Protein AF-A0A958UU07-F1 (afdb_monomer)

Nearest PDB structures (foldseek):
  3gor-assembly2_D  TM=7.565E-01  e=8.737E-03  Geobacillus stearothermophilus
  3dka-assembly1_A  TM=8.007E-01  e=1.154E-02  Bacillus subtilis
  3dka-assembly1_B  TM=7.776E-01  e=2.513E-02  Bacillus subtilis
  2f22-assembly1_A  TM=6.838E-01  e=3.708E-02  Halalkalibacterium halodurans
  2hkv-assembly1_A-2  TM=7.218E-01  e=1.664E-01  Exiguobacterium sibiricum 255-15

Foldseek 3Di:
DPLLVVLLVVLVVVLVVLLVVLVVPDPPQQQPDPDPPDDGPQRVLLVVLLLLQVLLVLLVDQEAECQVDDDGDRDDGSVSSNVSSVVSNVNNNVSSVPDDPVSQQHKHAYHYPNHGPDMDRSVVVND

pLDDT: mean 96.32, std 4.03, range [65.81, 98.69]

Radius of gyration: 15.93 Å; Cα contacts (8 Å, |Δi|>4): 152; chains: 1; bounding box: 30×31×44 Å

Mean predicted aligned error: 2.93 Å

Structure (mmCIF, N/CA/C/O backbone):
data_AF-A0A958UU07-F1
#
_entry.id   AF-A0A958UU07-F1
#
loop_
_atom_site.group_PDB
_atom_site.id
_atom_site.type_symbol
_atom_site.label_atom_id
_atom_site.label_alt_id
_atom_site.label_comp_id
_atom_site.label_asym_id
_atom_site.label_entity_id
_atom_site.label_seq_id
_atom_site.pdbx_PDB_ins_code
_atom_site.Cartn_x
_atom_site.Cartn_y
_atom_site.Cartn_z
_atom_site.occupancy
_atom_site.B_iso_or_equiv
_atom_site.auth_seq_id
_atom_site.auth_comp_id
_atom_site.auth_asym_id
_atom_site.auth_atom_id
_atom_site.pdbx_PDB_model_num
ATOM 1 N N . MET A 1 1 ? -0.577 7.270 22.316 1.00 65.81 1 MET A N 1
ATOM 2 C CA . MET A 1 1 ? 0.106 7.009 21.034 1.00 65.81 1 MET A CA 1
ATOM 3 C C . MET A 1 1 ? -0.788 7.592 19.963 1.00 65.81 1 MET A C 1
ATOM 5 O O . MET A 1 1 ? -1.989 7.397 20.079 1.00 65.81 1 MET A O 1
ATOM 9 N N . ASP A 1 2 ? -0.234 8.379 19.046 1.00 89.88 2 ASP A N 1
ATOM 10 C CA . ASP A 1 2 ? -0.978 8.989 17.938 1.00 89.88 2 ASP A CA 1
ATOM 11 C C . ASP A 1 2 ? -0.755 8.125 16.690 1.00 89.88 2 ASP A C 1
ATOM 13 O O . ASP A 1 2 ? 0.116 8.392 15.862 1.00 89.88 2 ASP A O 1
ATOM 17 N N . THR A 1 3 ? -1.428 6.974 16.661 1.00 96.31 3 THR A N 1
ATOM 18 C CA . THR A 1 3 ? -1.117 5.897 15.718 1.00 96.31 3 THR A CA 1
ATOM 19 C C . THR A 1 3 ? -1.529 6.286 14.307 1.00 96.31 3 THR A C 1
ATOM 21 O O . THR A 1 3 ? -0.765 6.070 13.369 1.00 96.31 3 THR A O 1
ATOM 24 N N . LEU A 1 4 ? -2.696 6.916 14.148 1.00 97.69 4 LEU A N 1
ATOM 25 C CA . LEU A 1 4 ? -3.146 7.403 12.843 1.00 97.69 4 LEU A CA 1
ATOM 26 C C . LEU A 1 4 ? -2.215 8.469 12.270 1.00 97.69 4 LEU A C 1
ATOM 28 O O . LEU A 1 4 ? -1.969 8.476 11.065 1.00 97.69 4 LEU A O 1
ATOM 32 N N . LYS A 1 5 ? -1.674 9.363 13.107 1.00 97.62 5 LYS A N 1
ATOM 33 C CA . LYS A 1 5 ? -0.665 10.318 12.644 1.00 97.62 5 LYS A CA 1
ATOM 34 C C . LYS A 1 5 ? 0.584 9.599 12.140 1.00 97.62 5 LYS A C 1
ATOM 36 O O . LYS A 1 5 ? 1.020 9.899 11.035 1.00 97.62 5 LYS A O 1
ATOM 41 N N . ASN A 1 6 ? 1.112 8.638 12.898 1.00 97.88 6 ASN A N 1
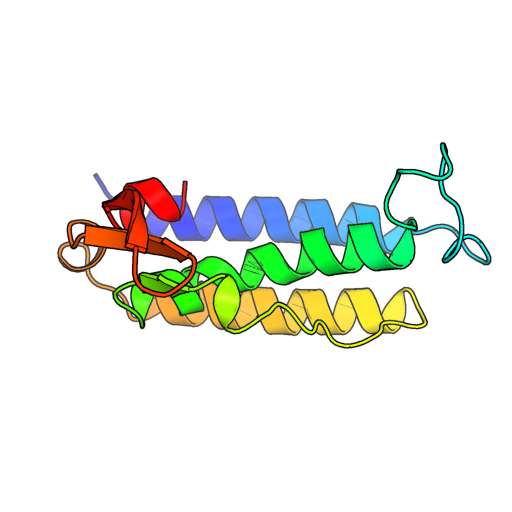ATOM 42 C CA . ASN A 1 6 ? 2.303 7.891 12.487 1.00 97.88 6 ASN A CA 1
ATOM 43 C C . ASN A 1 6 ? 2.086 7.147 11.161 1.00 97.88 6 ASN A C 1
ATOM 45 O O . ASN A 1 6 ? 2.921 7.249 10.274 1.00 97.88 6 ASN A O 1
ATOM 49 N N . LEU A 1 7 ? 0.943 6.473 10.985 1.00 98.19 7 LEU A N 1
ATOM 50 C CA . LEU A 1 7 ? 0.625 5.776 9.733 1.00 98.19 7 LEU A CA 1
ATOM 51 C C . LEU A 1 7 ? 0.553 6.728 8.529 1.00 98.19 7 LEU A C 1
ATOM 53 O O . LEU A 1 7 ? 1.022 6.382 7.449 1.00 98.19 7 LEU A O 1
ATOM 57 N N . LYS A 1 8 ? -0.005 7.934 8.701 1.00 98.31 8 LYS A N 1
ATOM 58 C CA . LYS A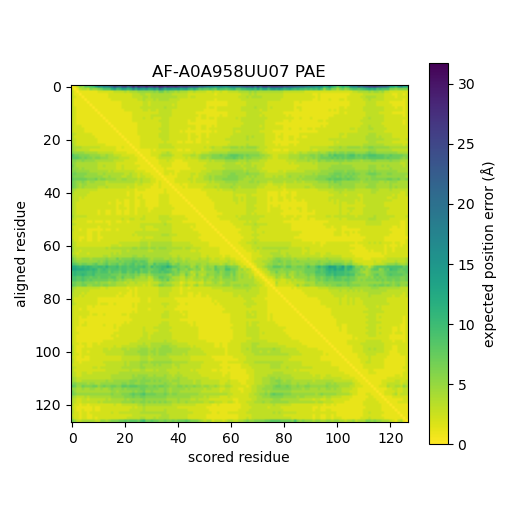 1 8 ? -0.047 8.954 7.637 1.00 98.31 8 LYS A CA 1
ATOM 59 C C . LYS A 1 8 ? 1.338 9.499 7.300 1.00 98.31 8 LYS A C 1
ATOM 61 O O . LYS A 1 8 ? 1.646 9.690 6.123 1.00 98.31 8 LYS A O 1
ATOM 66 N N . ASP A 1 9 ? 2.160 9.747 8.316 1.00 98.38 9 ASP A N 1
ATOM 67 C CA . ASP A 1 9 ? 3.533 10.216 8.127 1.00 98.38 9 ASP A CA 1
ATOM 68 C C . ASP A 1 9 ? 4.361 9.148 7.386 1.00 98.38 9 ASP A C 1
ATOM 70 O O . ASP A 1 9 ? 4.982 9.454 6.369 1.00 98.38 9 ASP A O 1
ATOM 74 N N . GLU A 1 10 ? 4.279 7.883 7.814 1.00 98.06 10 GLU A N 1
ATOM 75 C CA . GLU A 1 10 ? 4.937 6.739 7.164 1.00 98.06 10 GLU A CA 1
ATOM 76 C C . GLU A 1 10 ? 4.478 6.576 5.704 1.00 98.06 10 GLU A C 1
ATOM 78 O O . GLU A 1 10 ? 5.315 6.542 4.800 1.00 98.06 10 GLU A O 1
ATOM 83 N N . LEU A 1 11 ? 3.164 6.587 5.439 1.00 98.38 11 LEU A N 1
ATOM 84 C CA . LEU A 1 11 ? 2.626 6.480 4.076 1.00 98.38 11 LEU A CA 1
ATOM 85 C C . LEU A 1 11 ? 3.110 7.630 3.174 1.00 98.38 11 LEU A C 1
ATOM 87 O O . LEU A 1 11 ? 3.412 7.425 1.996 1.00 98.38 11 LEU A O 1
ATOM 91 N N . THR A 1 12 ? 3.224 8.842 3.726 1.00 98.62 12 THR A N 1
ATOM 92 C CA . THR A 1 12 ? 3.750 10.017 3.015 1.00 98.62 12 THR A CA 1
ATOM 93 C C . THR A 1 12 ? 5.236 9.852 2.676 1.00 98.62 12 THR A C 1
ATOM 95 O O . THR A 1 12 ? 5.669 10.168 1.563 1.00 98.62 12 THR A O 1
ATOM 98 N N . GLU A 1 13 ? 6.045 9.356 3.612 1.00 98.56 13 GLU A N 1
ATOM 99 C CA . GLU A 1 13 ? 7.471 9.092 3.391 1.00 98.56 13 GLU A CA 1
ATOM 100 C C . GLU A 1 13 ? 7.700 7.995 2.339 1.00 98.56 13 GLU A C 1
ATOM 102 O O . GLU A 1 13 ? 8.529 8.156 1.429 1.00 98.56 13 GLU A O 1
ATOM 107 N N . GLU A 1 14 ? 6.926 6.912 2.413 1.00 98.25 14 GLU A N 1
ATOM 108 C CA . GLU A 1 14 ? 6.941 5.812 1.448 1.00 98.25 14 GLU A CA 1
ATOM 109 C C . GLU A 1 14 ? 6.517 6.280 0.052 1.00 98.25 14 GLU A C 1
ATOM 111 O O . GLU A 1 14 ? 7.169 5.933 -0.940 1.00 98.25 14 GLU A O 1
ATOM 116 N N . TYR A 1 15 ? 5.491 7.133 -0.041 1.00 98.62 15 TYR A N 1
ATOM 117 C CA . TYR A 1 15 ? 5.020 7.713 -1.301 1.00 98.62 15 TYR A CA 1
ATOM 118 C C . TYR A 1 15 ? 6.117 8.551 -1.958 1.00 98.62 15 TYR A C 1
ATOM 120 O O . TYR A 1 15 ? 6.474 8.329 -3.119 1.00 98.62 15 TYR A O 1
ATOM 128 N N . ASN A 1 16 ? 6.724 9.465 -1.195 1.00 98.56 16 ASN A N 1
ATOM 129 C CA . ASN A 1 16 ? 7.796 10.330 -1.686 1.00 98.56 16 ASN A CA 1
ATOM 130 C C . ASN A 1 16 ? 9.010 9.523 -2.160 1.00 98.56 16 ASN A C 1
ATOM 132 O O . ASN A 1 16 ? 9.665 9.873 -3.147 1.00 98.56 16 ASN A O 1
ATOM 136 N N . THR A 1 17 ? 9.331 8.438 -1.457 1.00 98.50 17 THR A N 1
ATOM 137 C CA . THR A 1 17 ? 10.422 7.537 -1.834 1.00 98.50 17 THR A CA 1
ATOM 138 C C . THR A 1 17 ? 10.086 6.782 -3.113 1.00 98.50 17 THR A C 1
ATOM 140 O O . THR A 1 17 ? 10.870 6.797 -4.064 1.00 98.50 17 THR A O 1
ATOM 143 N N . THR A 1 18 ? 8.895 6.197 -3.190 1.00 98.50 18 THR A N 1
ATOM 144 C CA . THR A 1 18 ? 8.436 5.431 -4.353 1.00 98.50 18 THR A CA 1
ATOM 145 C C . THR A 1 18 ? 8.363 6.304 -5.599 1.00 98.50 18 THR A C 1
ATOM 147 O O . THR A 1 18 ? 8.847 5.905 -6.656 1.00 98.50 18 THR A O 1
ATOM 150 N N . GLN A 1 19 ? 7.893 7.547 -5.479 1.00 98.25 19 GLN A N 1
ATOM 151 C CA . GLN A 1 19 ? 7.875 8.505 -6.584 1.00 98.25 19 GLN A CA 1
ATOM 152 C C . GLN A 1 19 ? 9.284 8.753 -7.160 1.00 98.25 19 GLN A C 1
ATOM 154 O O . GLN A 1 19 ? 9.455 8.818 -8.379 1.00 98.25 19 GLN A O 1
ATOM 159 N N . LYS A 1 20 ? 10.327 8.82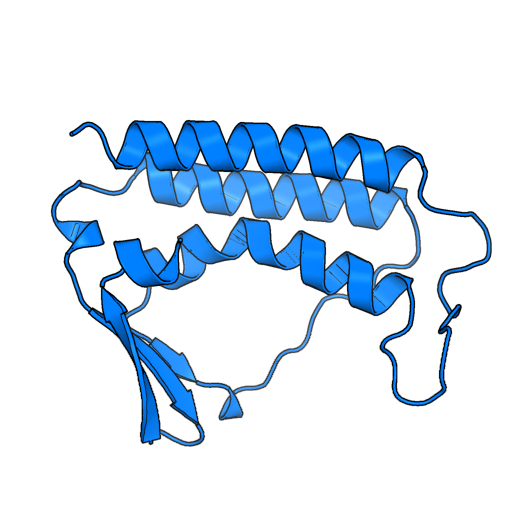9 -6.317 1.00 98.31 20 LYS A N 1
ATOM 160 C CA . LYS A 1 20 ? 11.726 8.946 -6.781 1.00 98.31 20 LYS A CA 1
ATOM 161 C C . LYS A 1 20 ? 12.176 7.707 -7.557 1.00 98.31 20 LYS A C 1
ATOM 163 O O . LYS A 1 20 ? 12.863 7.852 -8.569 1.00 98.31 20 LYS A O 1
ATOM 168 N N . PHE A 1 21 ? 11.782 6.508 -7.127 1.00 97.81 21 PHE A N 1
ATOM 169 C CA . PHE A 1 21 ? 12.066 5.273 -7.865 1.00 97.81 21 PHE A CA 1
ATOM 170 C C . PHE A 1 21 ? 11.333 5.232 -9.208 1.00 97.81 21 PHE A 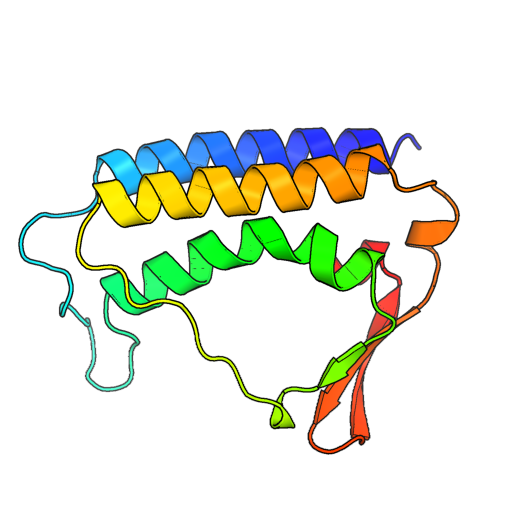C 1
ATOM 172 O O . PHE A 1 21 ? 11.966 4.968 -10.229 1.00 97.81 21 PHE A O 1
ATOM 179 N N . LEU A 1 22 ? 10.043 5.580 -9.238 1.00 97.88 22 LEU A N 1
ATOM 180 C CA . LEU A 1 22 ? 9.264 5.641 -10.478 1.00 97.88 22 LEU A CA 1
ATOM 181 C C . LEU A 1 22 ? 9.838 6.662 -11.464 1.00 97.88 22 LEU A C 1
ATOM 183 O O . LEU A 1 22 ? 9.921 6.388 -12.656 1.00 97.88 22 LEU A O 1
ATOM 187 N N . ASN A 1 23 ? 10.336 7.804 -10.988 1.00 97.50 23 ASN A N 1
ATOM 188 C CA . ASN A 1 23 ? 11.013 8.778 -11.849 1.00 97.50 23 ASN A CA 1
ATOM 189 C C . ASN A 1 23 ? 12.260 8.210 -12.555 1.00 97.50 23 ASN A C 1
ATOM 191 O O . ASN A 1 23 ? 12.605 8.676 -13.642 1.00 97.50 23 ASN A O 1
ATOM 195 N N . ASN A 1 24 ? 12.889 7.182 -11.978 1.00 96.88 24 ASN A N 1
ATOM 196 C CA . ASN A 1 24 ? 14.021 6.451 -12.548 1.00 96.88 24 ASN A CA 1
ATOM 197 C C . ASN A 1 24 ? 13.611 5.143 -13.248 1.00 96.88 24 ASN A C 1
ATOM 199 O O . ASN A 1 24 ? 14.480 4.349 -13.615 1.00 96.88 24 ASN A O 1
ATOM 203 N N . PHE A 1 25 ? 12.310 4.900 -13.449 1.00 97.00 25 PHE A N 1
ATOM 204 C CA . PHE A 1 25 ? 11.834 3.682 -14.092 1.00 97.00 25 PHE A CA 1
ATOM 205 C C . PHE A 1 25 ? 12.433 3.548 -15.506 1.00 97.00 25 PHE A C 1
ATOM 207 O O . PHE A 1 25 ? 12.341 4.480 -16.318 1.00 97.00 25 PHE A O 1
ATOM 214 N N . PRO A 1 26 ? 13.077 2.412 -15.824 1.00 96.12 26 PRO A N 1
ATOM 215 C CA . PRO A 1 26 ? 13.846 2.278 -17.050 1.00 96.12 26 PRO A CA 1
ATOM 216 C C . PRO A 1 26 ? 12.946 2.219 -18.287 1.00 96.12 26 PRO A C 1
ATOM 218 O O . PRO A 1 26 ? 12.018 1.416 -18.382 1.00 96.12 26 PRO A O 1
ATOM 221 N N . LYS A 1 27 ? 13.281 3.027 -19.297 1.00 93.69 27 LYS A N 1
ATOM 222 C CA . LYS A 1 27 ? 12.625 2.969 -20.611 1.00 93.69 27 LYS A CA 1
ATOM 223 C C . LYS A 1 27 ? 12.878 1.614 -21.279 1.00 93.69 27 LYS A C 1
ATOM 225 O O . LYS A 1 27 ? 13.979 1.074 -21.191 1.00 93.69 27 LYS A O 1
ATOM 230 N N . ASN A 1 28 ? 11.883 1.110 -22.012 1.00 94.56 28 ASN A N 1
ATOM 231 C CA . ASN A 1 28 ? 11.966 -0.121 -22.813 1.00 94.56 28 ASN A CA 1
ATOM 232 C C . ASN A 1 28 ? 12.319 -1.383 -21.999 1.00 94.56 28 ASN A C 1
ATOM 234 O O . ASN A 1 28 ? 12.978 -2.294 -22.504 1.00 94.56 28 ASN A O 1
ATOM 238 N N . LYS A 1 29 ? 11.916 -1.432 -20.724 1.00 96.50 29 LYS A N 1
ATOM 239 C CA . LYS A 1 29 ? 12.185 -2.558 -19.814 1.00 96.50 29 LYS A CA 1
ATOM 240 C C . LYS A 1 29 ? 10.933 -3.089 -19.117 1.00 96.50 29 LYS A C 1
ATOM 242 O O . LYS A 1 29 ? 11.063 -3.861 -18.178 1.00 96.50 29 LYS A O 1
ATOM 247 N N . ASN A 1 30 ? 9.740 -2.744 -19.599 1.00 96.56 30 ASN A N 1
ATOM 248 C CA . ASN A 1 30 ? 8.468 -3.184 -19.015 1.00 96.56 30 ASN A CA 1
ATOM 249 C C . ASN A 1 30 ? 8.398 -4.714 -18.849 1.00 96.56 30 ASN A C 1
ATOM 251 O O . ASN A 1 30 ? 8.006 -5.197 -17.791 1.00 96.56 30 ASN A O 1
ATOM 255 N N . ASP A 1 31 ? 8.851 -5.463 -19.861 1.00 96.88 31 ASP A N 1
ATOM 256 C CA . ASP A 1 31 ? 8.865 -6.933 -19.871 1.00 96.88 31 ASP A CA 1
ATOM 257 C C . ASP A 1 31 ? 10.115 -7.563 -19.238 1.00 96.88 31 ASP A C 1
ATOM 259 O O . ASP A 1 31 ? 10.284 -8.782 -19.286 1.00 96.88 31 ASP A O 1
ATOM 263 N N . TYR A 1 32 ? 11.025 -6.763 -18.674 1.00 97.62 32 TYR A N 1
ATOM 264 C CA . TYR A 1 32 ? 12.220 -7.303 -18.037 1.00 97.62 32 TYR A CA 1
ATOM 265 C C . TYR A 1 32 ? 11.832 -8.173 -16.840 1.00 97.62 32 TYR A C 1
ATOM 267 O O . TYR A 1 32 ? 11.122 -7.724 -15.945 1.00 97.62 32 TYR A O 1
ATOM 275 N N . ALA A 1 33 ? 12.352 -9.395 -16.803 1.00 97.81 33 ALA A N 1
ATOM 276 C CA . ALA A 1 33 ? 12.287 -10.275 -15.649 1.00 97.81 33 ALA A CA 1
ATOM 277 C C . ALA A 1 33 ? 13.663 -10.939 -15.477 1.00 97.81 33 ALA A C 1
ATOM 279 O O . ALA A 1 33 ? 14.206 -11.457 -16.457 1.00 97.81 33 ALA A O 1
ATOM 280 N N . PRO A 1 34 ? 14.248 -10.946 -14.265 1.00 96.06 34 PRO A N 1
ATOM 281 C CA . PRO A 1 34 ? 15.549 -11.577 -14.035 1.00 96.06 34 PRO A CA 1
ATOM 282 C C . PRO A 1 34 ? 15.489 -13.108 -14.171 1.00 96.06 34 PRO A C 1
ATOM 284 O O . PRO A 1 34 ? 16.501 -13.749 -14.438 1.00 96.06 34 PRO A O 1
ATOM 287 N N . HIS A 1 35 ? 14.303 -13.697 -13.994 1.00 97.94 35 HIS A N 1
ATOM 288 C CA . HIS A 1 35 ? 14.033 -15.118 -14.170 1.00 97.94 35 HIS A CA 1
ATOM 289 C C . HIS A 1 35 ? 12.606 -15.312 -14.704 1.00 97.94 35 HIS A C 1
ATOM 291 O O . HIS A 1 35 ? 11.720 -14.515 -14.413 1.00 97.94 35 HIS A O 1
ATOM 297 N N . THR A 1 36 ? 12.343 -16.402 -15.428 1.00 94.75 36 THR A N 1
ATOM 298 C CA . THR A 1 36 ? 11.029 -16.691 -16.049 1.00 94.75 36 THR A CA 1
ATOM 299 C C . THR A 1 36 ? 9.881 -16.879 -15.054 1.00 94.75 36 THR A C 1
ATOM 301 O O . THR A 1 36 ? 8.719 -16.786 -15.428 1.00 94.75 36 THR A O 1
ATOM 304 N N . LYS A 1 37 ? 10.208 -17.154 -13.789 1.00 96.06 37 LYS A N 1
ATOM 305 C CA . LYS A 1 37 ? 9.248 -17.272 -12.676 1.00 96.06 37 LYS A CA 1
ATOM 306 C C . LYS A 1 37 ? 8.966 -15.941 -11.972 1.00 96.06 37 LYS A C 1
ATOM 308 O O . LYS A 1 37 ? 8.096 -15.894 -11.112 1.00 96.06 37 LYS A O 1
ATOM 313 N N . SER A 1 38 ? 9.735 -14.896 -12.265 1.00 96.62 38 SER A N 1
ATOM 314 C CA . SER A 1 38 ? 9.545 -13.575 -11.669 1.00 96.62 38 SER A CA 1
ATOM 315 C C . SER A 1 38 ? 8.454 -12.812 -12.413 1.00 96.62 38 SER A C 1
ATOM 317 O O . SER A 1 38 ? 8.302 -12.966 -13.625 1.00 96.62 38 SER A O 1
ATOM 319 N N . MET A 1 39 ? 7.734 -11.947 -11.694 1.00 94.62 39 MET A N 1
ATOM 320 C CA . MET A 1 39 ? 6.893 -10.934 -12.330 1.00 94.62 39 MET A CA 1
ATOM 321 C C . MET A 1 39 ? 7.746 -10.055 -13.250 1.00 94.62 39 MET A C 1
ATOM 323 O O . MET A 1 39 ? 8.918 -9.784 -12.962 1.00 94.62 39 MET A O 1
ATOM 327 N N . LYS A 1 40 ? 7.150 -9.607 -14.355 1.00 97.12 40 LYS A N 1
ATOM 328 C CA . LYS A 1 40 ? 7.767 -8.601 -15.218 1.00 97.12 40 LYS A CA 1
ATOM 329 C C . LYS A 1 40 ? 7.884 -7.286 -14.458 1.00 97.12 40 LYS A C 1
ATOM 331 O O . LYS A 1 40 ? 7.082 -7.005 -13.572 1.00 97.12 40 LYS A O 1
ATOM 336 N N . LEU A 1 41 ? 8.867 -6.469 -14.819 1.00 97.31 41 LEU A N 1
ATOM 337 C CA . LEU A 1 41 ? 9.168 -5.229 -14.114 1.00 97.31 41 LEU A CA 1
ATOM 338 C C . LEU A 1 41 ? 7.962 -4.284 -14.032 1.00 97.31 41 LEU A C 1
ATOM 340 O O . LEU A 1 41 ? 7.746 -3.692 -12.977 1.00 97.31 41 LEU A O 1
ATOM 344 N N . MET A 1 42 ? 7.182 -4.157 -15.111 1.00 97.19 42 MET A N 1
ATOM 345 C CA . MET A 1 42 ? 5.962 -3.346 -15.097 1.00 97.19 42 MET A CA 1
ATOM 346 C C . MET A 1 42 ? 4.939 -3.910 -14.106 1.00 97.19 42 MET A C 1
ATOM 348 O O . MET A 1 42 ? 4.553 -3.201 -13.187 1.00 97.19 42 MET A O 1
ATOM 352 N N . ASP A 1 43 ? 4.596 -5.196 -14.222 1.00 95.81 43 ASP A N 1
ATOM 353 C CA . ASP A 1 43 ? 3.615 -5.854 -13.346 1.00 95.81 43 ASP A CA 1
ATOM 354 C C . ASP A 1 43 ? 4.026 -5.784 -11.864 1.00 95.81 43 ASP A C 1
ATOM 356 O O . ASP A 1 43 ? 3.211 -5.479 -10.997 1.00 95.81 43 ASP A O 1
ATOM 360 N N . LEU A 1 44 ? 5.312 -6.005 -11.569 1.00 96.44 44 LEU A N 1
ATOM 361 C CA . LEU A 1 44 ? 5.859 -5.900 -10.216 1.00 96.44 44 LEU A CA 1
ATOM 362 C C . LEU A 1 44 ? 5.757 -4.471 -9.672 1.00 96.44 44 LEU A C 1
ATOM 364 O O . LEU A 1 44 ? 5.434 -4.268 -8.506 1.00 96.44 44 LEU A O 1
ATOM 368 N N . THR A 1 45 ? 6.040 -3.476 -10.510 1.00 97.19 45 THR A N 1
ATOM 369 C CA . THR A 1 45 ? 5.979 -2.069 -10.099 1.00 97.19 45 THR A CA 1
ATOM 370 C C . THR A 1 45 ? 4.537 -1.624 -9.893 1.00 97.19 45 THR A C 1
ATOM 372 O O . THR A 1 45 ? 4.254 -0.953 -8.905 1.00 97.19 45 THR A O 1
ATOM 375 N N . THR A 1 46 ? 3.612 -2.054 -10.755 1.00 96.81 46 THR A N 1
ATOM 376 C CA . THR A 1 46 ? 2.169 -1.866 -10.558 1.00 96.81 46 THR A CA 1
ATOM 377 C C . THR A 1 46 ? 1.716 -2.477 -9.235 1.00 96.81 46 THR A C 1
ATOM 379 O O . THR A 1 46 ? 1.025 -1.810 -8.472 1.00 96.81 46 THR A O 1
ATOM 382 N N . HIS A 1 47 ? 2.175 -3.689 -8.907 1.00 95.62 47 HIS A N 1
ATOM 383 C CA . HIS A 1 47 ? 1.851 -4.327 -7.633 1.00 95.62 47 HIS A CA 1
ATOM 384 C C . HIS A 1 47 ? 2.337 -3.513 -6.422 1.00 95.62 47 HIS A C 1
ATOM 386 O O . HIS A 1 47 ? 1.578 -3.328 -5.477 1.00 95.62 47 HIS A O 1
ATOM 392 N N . ILE A 1 48 ? 3.563 -2.973 -6.462 1.00 96.69 48 ILE A N 1
ATOM 393 C CA . ILE A 1 48 ? 4.088 -2.088 -5.403 1.00 96.69 48 ILE A CA 1
ATOM 394 C C . ILE A 1 48 ? 3.234 -0.821 -5.271 1.00 96.69 48 ILE A C 1
ATOM 396 O O . ILE A 1 48 ? 2.918 -0.399 -4.163 1.00 96.69 48 ILE A O 1
ATOM 400 N N . VAL A 1 49 ? 2.855 -0.215 -6.395 1.00 97.62 49 VAL A N 1
ATOM 401 C CA . VAL A 1 49 ? 2.039 1.002 -6.413 1.00 97.62 49 VAL A CA 1
ATOM 402 C C . VAL A 1 49 ? 0.642 0.758 -5.825 1.00 97.62 49 VAL A C 1
ATOM 404 O O . VAL A 1 49 ? 0.136 1.604 -5.090 1.00 97.62 49 VAL A O 1
ATOM 407 N N . ASP A 1 50 ? 0.034 -0.399 -6.085 1.00 94.88 50 ASP A N 1
ATOM 408 C CA . ASP A 1 50 ? -1.288 -0.741 -5.548 1.00 94.88 50 ASP A CA 1
ATOM 409 C C . ASP A 1 50 ? -1.314 -0.856 -4.018 1.00 94.88 50 ASP A C 1
ATOM 411 O O . ASP A 1 50 ? -2.360 -0.604 -3.416 1.00 94.88 50 ASP A O 1
ATOM 415 N N . ILE A 1 51 ? -0.182 -1.171 -3.374 1.00 95.50 51 ILE A N 1
ATOM 416 C CA . ILE A 1 51 ? -0.088 -1.286 -1.907 1.00 95.50 51 ILE A CA 1
ATOM 417 C C . ILE A 1 51 ? -0.493 0.023 -1.213 1.00 95.50 51 ILE A C 1
ATOM 419 O O . ILE A 1 51 ? -1.123 -0.013 -0.159 1.00 95.50 51 ILE A O 1
ATOM 423 N N . PHE A 1 52 ? -0.251 1.183 -1.831 1.00 97.94 52 PHE A N 1
ATOM 424 C CA . PHE A 1 52 ? -0.625 2.486 -1.265 1.00 97.94 52 PHE A CA 1
ATOM 425 C C . PHE A 1 52 ? -2.138 2.651 -1.046 1.00 97.94 52 PHE A C 1
ATOM 427 O O . PHE A 1 52 ? -2.548 3.431 -0.188 1.00 97.94 52 PHE A O 1
ATOM 434 N N . GLY A 1 53 ? -2.968 1.901 -1.779 1.00 96.88 53 GLY A N 1
ATOM 435 C CA . GLY A 1 53 ? -4.423 1.886 -1.614 1.00 96.88 53 GLY A CA 1
ATOM 436 C C . GLY A 1 53 ? -4.919 0.905 -0.546 1.00 96.88 53 GLY A C 1
ATOM 437 O O . GLY A 1 53 ? -6.102 0.910 -0.206 1.00 96.88 53 GLY A O 1
ATOM 438 N N . TRP A 1 54 ? -4.055 0.061 0.024 1.00 97.06 54 TRP A N 1
ATOM 439 C CA . TRP A 1 54 ? -4.470 -0.958 0.994 1.00 97.06 54 TRP A CA 1
ATOM 440 C C . TRP A 1 54 ? -5.078 -0.408 2.285 1.00 97.06 54 TRP A C 1
ATOM 442 O O . TRP A 1 54 ? -6.026 -1.036 2.762 1.00 97.06 54 TRP A O 1
ATOM 452 N N . PRO A 1 55 ? -4.663 0.752 2.838 1.00 98.44 55 PRO A N 1
ATOM 453 C CA . PRO A 1 55 ? -5.364 1.334 3.978 1.00 98.44 55 PRO A CA 1
ATOM 454 C C . PRO A 1 55 ? -6.860 1.532 3.699 1.00 98.44 55 PRO A C 1
ATOM 456 O O . PRO A 1 55 ? -7.683 1.222 4.557 1.00 98.44 55 PRO A O 1
ATOM 459 N N . GLN A 1 56 ? -7.234 1.937 2.478 1.00 98.19 56 GLN A N 1
ATOM 460 C CA . GLN A 1 56 ? -8.635 2.062 2.063 1.00 98.19 56 GLN A CA 1
ATOM 461 C C . GLN A 1 56 ? -9.364 0.715 2.083 1.00 98.19 56 GLN A C 1
ATOM 463 O O . GLN A 1 56 ? -10.499 0.637 2.554 1.00 98.19 56 GLN A O 1
ATOM 468 N N . VAL A 1 57 ? -8.731 -0.349 1.588 1.00 96.81 57 VAL A N 1
ATOM 469 C CA . VAL A 1 57 ? -9.312 -1.700 1.592 1.00 96.81 57 VAL A CA 1
ATOM 470 C C . VAL A 1 57 ? -9.474 -2.206 3.024 1.00 96.81 57 VAL A C 1
ATOM 472 O O . VAL A 1 57 ? -10.566 -2.617 3.411 1.00 96.81 57 VAL A O 1
ATOM 475 N N . ILE A 1 58 ? -8.415 -2.138 3.829 1.00 98.25 58 ILE A N 1
ATOM 476 C CA . ILE A 1 58 ? -8.381 -2.678 5.192 1.00 98.25 58 ILE A CA 1
ATOM 477 C C . ILE A 1 58 ? -9.353 -1.929 6.106 1.00 98.25 58 ILE A C 1
ATOM 479 O O . ILE A 1 58 ? -10.082 -2.548 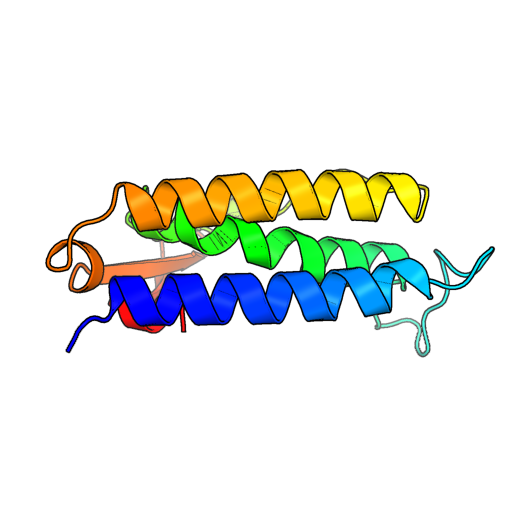6.879 1.00 98.25 58 ILE A O 1
ATOM 483 N N . LEU A 1 59 ? -9.405 -0.597 6.026 1.00 98.38 59 LEU A N 1
ATOM 484 C CA . LEU A 1 59 ? -10.272 0.199 6.893 1.00 98.38 59 LEU A CA 1
ATOM 485 C C . LEU A 1 59 ? -11.752 0.040 6.540 1.00 98.38 59 LEU A C 1
ATOM 487 O O . LEU A 1 59 ? -12.571 -0.034 7.456 1.00 98.38 59 LEU A O 1
ATOM 491 N N . ASN A 1 60 ? -12.088 -0.124 5.258 1.00 97.38 60 ASN A N 1
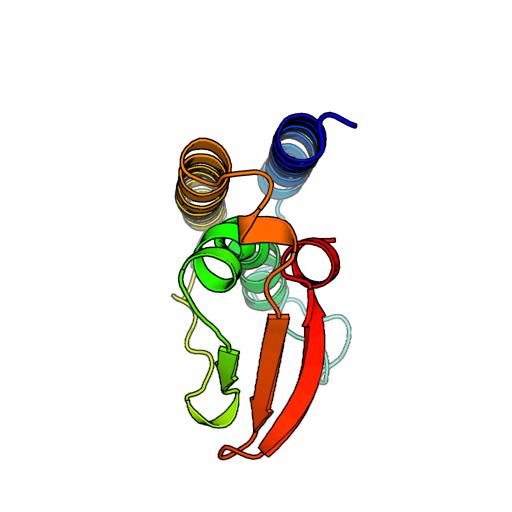ATOM 492 C CA . ASN A 1 60 ? -13.480 -0.158 4.794 1.00 97.38 60 ASN A CA 1
ATOM 493 C C . ASN A 1 60 ? -14.067 -1.567 4.626 1.00 97.38 60 ASN A C 1
ATOM 495 O O . ASN A 1 60 ? -15.232 -1.699 4.256 1.00 97.38 60 ASN A O 1
ATOM 499 N N . THR A 1 61 ? -13.294 -2.620 4.893 1.00 97.25 61 THR A N 1
ATOM 500 C CA . THR A 1 61 ? -13.759 -4.015 4.833 1.00 97.25 61 THR A CA 1
ATOM 501 C C . THR A 1 61 ? -13.436 -4.760 6.128 1.00 97.25 61 THR A C 1
ATOM 503 O O . THR A 1 61 ? -12.694 -4.262 6.975 1.00 97.25 61 THR A O 1
ATOM 506 N N . ASP A 1 62 ? -13.993 -5.961 6.290 1.00 97.06 62 ASP A N 1
ATOM 507 C CA . ASP A 1 62 ? -13.640 -6.887 7.381 1.00 97.06 62 ASP A CA 1
ATOM 508 C C . ASP A 1 62 ? -12.681 -7.991 6.909 1.00 97.06 62 ASP A C 1
ATOM 510 O O . ASP A 1 62 ? -12.051 -8.692 7.709 1.00 97.06 62 ASP A O 1
ATOM 514 N N . TYR A 1 63 ? -12.598 -8.196 5.594 1.00 97.06 63 TYR A N 1
ATOM 515 C CA . TYR A 1 63 ? -11.735 -9.189 4.983 1.00 97.06 63 TYR A CA 1
ATOM 516 C C . TYR A 1 63 ? -11.494 -8.909 3.499 1.00 97.06 63 TYR A C 1
ATOM 518 O O . TYR A 1 63 ? -12.260 -8.187 2.863 1.00 97.06 63 TYR A O 1
ATOM 526 N N . LEU A 1 64 ? -10.464 -9.555 2.956 1.00 96.19 64 LEU A N 1
ATOM 527 C CA . LEU A 1 64 ? -10.227 -9.713 1.523 1.00 96.19 64 LEU A CA 1
ATOM 528 C C . LEU A 1 64 ? -10.146 -11.206 1.202 1.00 96.19 64 LEU A C 1
ATOM 530 O O . LEU A 1 64 ? -9.369 -11.921 1.835 1.00 96.19 64 LEU A O 1
ATOM 534 N N . ASP A 1 65 ? -10.934 -11.681 0.241 1.00 96.12 65 ASP A N 1
ATOM 535 C CA . ASP A 1 65 ? -10.841 -13.058 -0.245 1.00 96.12 65 ASP A CA 1
ATOM 536 C C . ASP A 1 65 ? -10.030 -13.110 -1.539 1.00 96.12 65 ASP A C 1
ATOM 538 O O . ASP A 1 65 ? -10.376 -12.487 -2.540 1.00 96.12 65 ASP A O 1
ATOM 542 N N . PHE A 1 66 ? -8.931 -13.859 -1.539 1.00 93.00 66 PHE A N 1
ATOM 543 C CA . PHE A 1 66 ? -8.101 -14.004 -2.731 1.00 93.00 66 PHE A CA 1
ATOM 544 C C . PHE A 1 66 ? -8.751 -14.853 -3.827 1.00 93.00 66 PHE A C 1
ATOM 546 O O . PHE A 1 66 ? -8.314 -14.771 -4.977 1.00 93.00 66 PHE A O 1
ATOM 553 N N . ALA A 1 67 ? -9.798 -15.623 -3.517 1.00 93.50 67 ALA A N 1
ATOM 554 C CA . ALA A 1 67 ? -10.567 -16.338 -4.531 1.00 93.50 67 ALA A CA 1
ATOM 555 C C . ALA A 1 67 ? -11.353 -15.394 -5.459 1.00 93.50 67 ALA A C 1
ATOM 557 O O . ALA A 1 67 ? -11.619 -15.769 -6.602 1.00 93.50 67 ALA A O 1
ATOM 558 N N . ASP A 1 68 ? -11.644 -14.162 -5.020 1.00 90.75 68 ASP A N 1
ATOM 559 C CA . ASP A 1 68 ? -12.280 -13.130 -5.857 1.00 90.75 68 ASP A CA 1
ATOM 560 C C . ASP A 1 68 ? -11.345 -12.639 -6.980 1.00 90.75 68 ASP A C 1
ATOM 562 O O . ASP A 1 68 ? -11.783 -12.064 -7.981 1.00 90.75 68 ASP A O 1
ATOM 566 N N . GLY A 1 69 ? -10.048 -12.929 -6.846 1.00 84.88 69 GLY A N 1
ATOM 567 C CA . GLY A 1 69 ? -9.015 -12.621 -7.821 1.00 84.88 69 GLY A CA 1
ATOM 568 C C . GLY A 1 69 ? -8.454 -11.204 -7.699 1.00 84.88 69 GLY A C 1
ATOM 569 O O . GLY A 1 69 ? -9.064 -10.286 -7.158 1.00 84.88 69 GLY A O 1
ATOM 570 N N . TYR A 1 70 ? -7.252 -11.026 -8.246 1.00 82.38 70 TYR A N 1
ATOM 571 C CA . TYR A 1 70 ? -6.582 -9.734 -8.360 1.00 82.38 70 TYR A CA 1
ATOM 572 C C . TYR A 1 70 ? -6.402 -9.403 -9.840 1.00 82.38 70 TYR A C 1
ATOM 574 O O . TYR A 1 70 ? -5.679 -10.095 -10.558 1.00 82.38 70 TYR A O 1
ATOM 582 N N . ASN A 1 71 ? -7.086 -8.352 -10.291 1.00 84.25 71 ASN A N 1
ATOM 583 C CA . ASN A 1 71 ? -7.090 -7.904 -11.683 1.00 84.25 71 ASN A CA 1
ATOM 584 C C . ASN A 1 71 ? -6.605 -6.449 -11.757 1.00 84.25 71 ASN A C 1
ATOM 586 O O . ASN A 1 71 ? -7.430 -5.546 -11.918 1.00 84.25 71 ASN A O 1
ATOM 590 N N . PRO A 1 72 ? -5.293 -6.199 -11.591 1.00 84.31 72 PRO A N 1
ATOM 591 C CA . PRO A 1 72 ? -4.754 -4.850 -11.658 1.00 84.31 72 PRO A CA 1
ATOM 592 C C . PRO A 1 72 ? -4.919 -4.262 -13.056 1.00 84.31 72 PRO A C 1
ATOM 594 O O . PRO A 1 72 ? -4.886 -4.965 -14.073 1.00 84.31 72 PRO A O 1
ATOM 597 N N . GLU A 1 73 ? -5.065 -2.943 -13.104 1.00 87.06 73 GLU A N 1
ATOM 598 C CA . GLU A 1 73 ? -5.058 -2.209 -14.359 1.00 87.06 73 GLU A CA 1
ATOM 599 C C . GLU A 1 73 ? -3.678 -2.334 -15.024 1.00 87.06 73 GLU A C 1
ATOM 601 O O . GLU A 1 73 ? -2.635 -2.214 -14.378 1.00 87.06 73 GLU A O 1
ATOM 606 N N . LYS A 1 74 ? -3.657 -2.603 -16.333 1.00 89.38 74 LYS A N 1
ATOM 607 C CA . LYS A 1 74 ? -2.400 -2.770 -17.067 1.00 89.38 74 LYS A CA 1
ATOM 608 C C . LYS A 1 74 ? -1.771 -1.414 -17.345 1.00 89.38 74 LYS A C 1
ATOM 610 O O . LYS A 1 74 ? -2.307 -0.633 -18.125 1.00 89.38 74 LYS A O 1
ATOM 615 N N . MET A 1 75 ? -0.605 -1.181 -16.759 1.00 94.69 75 MET A N 1
ATOM 616 C CA . MET A 1 75 ? 0.184 0.027 -16.985 1.00 94.69 75 MET A CA 1
ATOM 617 C C . MET A 1 75 ? 1.085 -0.139 -18.216 1.00 94.69 75 MET A C 1
ATOM 619 O O . MET A 1 75 ? 1.654 -1.209 -18.446 1.00 94.69 75 MET A O 1
ATOM 623 N N . GLY A 1 76 ? 1.215 0.913 -19.028 1.00 93.12 76 GLY A N 1
ATOM 624 C CA . GLY A 1 76 ? 2.040 0.905 -20.241 1.00 93.12 76 GLY A CA 1
ATOM 625 C C . GLY A 1 76 ? 3.306 1.751 -20.122 1.00 93.12 76 GLY A C 1
ATOM 626 O O . GLY A 1 76 ? 4.290 1.509 -20.827 1.00 93.12 76 GLY A O 1
ATOM 627 N N . SER A 1 77 ? 3.303 2.727 -19.220 1.00 95.69 77 SER A N 1
ATOM 628 C CA . SER A 1 77 ? 4.341 3.744 -19.123 1.00 95.69 77 SER A CA 1
ATOM 629 C C . SER A 1 77 ? 4.654 4.142 -17.681 1.00 95.69 77 SER A C 1
ATOM 631 O O . SER A 1 77 ? 3.927 3.840 -16.735 1.00 95.69 77 SER A O 1
ATOM 633 N N . LYS A 1 78 ? 5.768 4.859 -17.524 1.00 96.81 78 LYS A N 1
ATOM 634 C CA . LYS A 1 78 ? 6.149 5.490 -16.258 1.00 96.81 78 LYS A CA 1
ATOM 635 C C . LYS A 1 78 ? 5.106 6.524 -15.827 1.00 96.81 78 LYS A C 1
ATOM 637 O O . LYS A 1 78 ? 4.821 6.657 -14.643 1.00 96.81 78 LYS A O 1
ATOM 642 N N . GLU A 1 79 ? 4.568 7.273 -16.782 1.00 97.25 79 GLU A N 1
ATOM 643 C CA . GLU A 1 79 ? 3.545 8.284 -16.546 1.00 97.25 79 GLU A CA 1
ATOM 644 C C . GLU A 1 79 ? 2.261 7.650 -15.991 1.00 97.25 79 GLU A C 1
ATOM 646 O O . GLU A 1 79 ? 1.706 8.183 -15.031 1.00 97.25 79 GLU A O 1
ATOM 651 N N . ASP A 1 80 ? 1.861 6.479 -16.501 1.00 96.69 80 ASP A N 1
ATOM 652 C CA . ASP A 1 80 ? 0.719 5.723 -15.961 1.00 96.69 80 ASP A CA 1
ATOM 653 C C . ASP A 1 80 ? 0.985 5.285 -14.512 1.00 96.69 80 ASP A C 1
ATOM 655 O O . ASP A 1 80 ? 0.143 5.481 -13.638 1.00 96.69 80 ASP A O 1
ATOM 659 N N . LEU A 1 81 ? 2.189 4.771 -14.222 1.00 97.88 81 LEU A N 1
ATOM 660 C CA . LEU A 1 81 ? 2.585 4.371 -12.864 1.00 97.88 81 LEU A CA 1
ATOM 661 C C . LEU A 1 81 ? 2.552 5.542 -11.872 1.00 97.88 81 LEU A C 1
ATOM 663 O O . LEU A 1 81 ? 2.118 5.371 -10.736 1.00 97.88 81 LEU A O 1
ATOM 667 N N . LEU A 1 82 ? 2.998 6.733 -12.285 1.00 98.12 82 LEU A N 1
ATOM 668 C CA . LEU A 1 82 ? 2.957 7.936 -11.447 1.00 98.12 82 LEU A CA 1
ATOM 669 C C . LEU A 1 82 ? 1.516 8.387 -11.167 1.00 98.12 82 LEU A C 1
ATOM 671 O O . LEU A 1 82 ? 1.208 8.777 -10.041 1.00 98.12 82 LEU A O 1
ATOM 675 N N . GLN A 1 83 ? 0.630 8.316 -12.165 1.00 98.06 83 GLN A N 1
ATOM 676 C CA . GLN A 1 83 ? -0.791 8.630 -11.987 1.00 98.06 83 GLN A CA 1
ATOM 677 C C . GLN A 1 83 ? -1.484 7.619 -11.072 1.00 98.06 83 GLN A C 1
ATOM 679 O O . GLN A 1 83 ? -2.263 8.010 -10.201 1.00 98.06 83 GLN A O 1
ATOM 684 N N . LEU A 1 84 ? -1.175 6.331 -11.235 1.00 97.88 84 LEU A N 1
ATOM 685 C CA . LEU A 1 84 ? -1.696 5.281 -10.371 1.00 97.88 84 LEU A CA 1
ATOM 686 C C . LEU A 1 84 ? -1.206 5.462 -8.929 1.00 97.88 84 LEU A C 1
ATOM 688 O O . LEU A 1 84 ? -2.018 5.388 -8.012 1.00 97.88 84 LEU A O 1
ATOM 692 N N . LEU A 1 85 ? 0.076 5.783 -8.721 1.00 98.56 85 LEU A N 1
ATOM 693 C CA . LEU A 1 85 ? 0.623 6.044 -7.385 1.00 98.56 85 LEU A CA 1
ATOM 694 C C . LEU A 1 85 ? -0.089 7.201 -6.695 1.00 98.56 85 LEU A C 1
ATOM 696 O O . LEU A 1 85 ? -0.489 7.066 -5.544 1.00 98.56 85 LEU A O 1
ATOM 700 N N . GLU A 1 86 ? -0.299 8.308 -7.402 1.00 98.56 86 GLU A N 1
ATOM 701 C CA . GLU A 1 86 ? -1.041 9.451 -6.872 1.00 98.56 86 GLU A CA 1
ATOM 702 C C . GLU A 1 86 ? -2.479 9.078 -6.482 1.00 98.56 86 GLU A C 1
ATOM 704 O O . GLU A 1 86 ? -2.966 9.477 -5.423 1.00 98.56 86 GLU A O 1
ATOM 709 N N . LYS A 1 87 ? -3.160 8.295 -7.327 1.00 98.38 87 LYS A N 1
ATOM 710 C CA . LYS A 1 87 ? -4.521 7.812 -7.068 1.00 98.38 87 LYS A CA 1
ATOM 711 C C . LYS A 1 87 ? -4.572 6.919 -5.824 1.00 98.38 87 LYS A C 1
ATOM 713 O O . LYS A 1 87 ? -5.413 7.148 -4.959 1.00 98.38 87 LYS A O 1
ATOM 718 N N . GLN A 1 88 ? -3.683 5.930 -5.734 1.00 98.38 88 GLN A N 1
ATOM 719 C CA . GLN A 1 88 ? -3.655 4.970 -4.628 1.00 98.38 88 GLN A CA 1
ATOM 720 C C . GLN A 1 88 ? -3.254 5.638 -3.310 1.00 98.38 88 GLN A C 1
ATOM 722 O O . GLN A 1 88 ? -3.906 5.424 -2.291 1.00 98.38 88 GLN A O 1
ATOM 727 N N . TYR A 1 89 ? -2.255 6.525 -3.340 1.00 98.69 89 TYR A N 1
ATOM 728 C CA . TYR A 1 89 ? -1.849 7.317 -2.180 1.00 98.69 89 TYR A CA 1
ATOM 729 C C . TYR A 1 89 ? -2.994 8.174 -1.637 1.00 98.69 89 TYR A C 1
ATOM 731 O O . TYR A 1 89 ? -3.255 8.152 -0.436 1.00 98.69 89 TYR A O 1
ATOM 739 N N . LYS A 1 90 ? -3.723 8.885 -2.509 1.00 98.69 90 LYS A N 1
ATOM 740 C CA . LYS A 1 90 ? -4.889 9.680 -2.094 1.00 98.69 90 LYS A CA 1
ATOM 741 C C . LYS A 1 90 ? -5.962 8.826 -1.434 1.00 98.69 90 LYS A C 1
ATOM 743 O O . LYS A 1 90 ? -6.458 9.211 -0.383 1.00 98.69 90 LYS A O 1
ATOM 748 N N . ALA A 1 91 ? -6.278 7.669 -2.013 1.00 98.50 91 ALA A N 1
ATOM 749 C CA . ALA A 1 91 ? -7.261 6.754 -1.444 1.00 98.50 91 ALA A CA 1
ATOM 750 C C . ALA A 1 91 ? -6.838 6.233 -0.058 1.00 98.50 91 ALA A C 1
ATOM 752 O O . ALA A 1 91 ? -7.642 6.224 0.876 1.00 98.50 91 ALA A O 1
ATOM 753 N N . GLY A 1 92 ? -5.568 5.838 0.097 1.00 98.50 92 GLY A N 1
ATOM 754 C CA . GLY A 1 92 ? -5.015 5.404 1.380 1.00 98.50 92 GLY A CA 1
ATOM 755 C C . GLY A 1 92 ? -5.014 6.516 2.433 1.00 98.50 92 GLY A C 1
ATOM 756 O O . GLY A 1 92 ? -5.460 6.298 3.560 1.00 98.50 92 GLY A O 1
ATOM 757 N N . MET A 1 93 ? -4.576 7.721 2.058 1.00 98.62 93 MET A N 1
ATOM 758 C CA . MET A 1 93 ? -4.565 8.893 2.939 1.00 98.62 93 MET A CA 1
ATOM 759 C C . MET A 1 93 ? -5.969 9.307 3.372 1.00 98.62 93 MET A C 1
ATOM 761 O O . MET A 1 93 ? -6.197 9.490 4.564 1.00 98.62 93 MET A O 1
ATOM 765 N N . GLU A 1 94 ? -6.921 9.391 2.443 1.00 98.69 94 GLU A N 1
ATOM 766 C CA . GLU A 1 94 ? -8.313 9.732 2.751 1.00 98.69 94 GLU A CA 1
ATOM 767 C C . GLU A 1 94 ? -8.934 8.718 3.724 1.00 98.69 94 GLU A C 1
ATOM 769 O O . GLU A 1 94 ? -9.642 9.095 4.660 1.00 98.69 94 GLU A O 1
ATOM 774 N N . ALA A 1 95 ? -8.637 7.425 3.563 1.00 98.56 95 ALA A N 1
ATOM 775 C CA . ALA A 1 95 ? -9.096 6.404 4.499 1.00 98.56 95 ALA A CA 1
ATOM 776 C C . ALA A 1 95 ? -8.506 6.601 5.906 1.00 98.56 95 ALA A C 1
ATOM 778 O O . ALA A 1 95 ? -9.237 6.528 6.894 1.00 98.56 95 ALA A O 1
ATOM 779 N N . LEU A 1 96 ? -7.206 6.901 6.009 1.00 98.31 96 LEU A N 1
ATOM 780 C CA . LEU A 1 96 ? -6.541 7.173 7.288 1.00 98.31 96 LEU A CA 1
ATOM 781 C C . LEU A 1 96 ? -7.014 8.480 7.942 1.00 98.31 96 LEU A C 1
ATOM 783 O O . LEU A 1 96 ? -7.073 8.563 9.167 1.00 98.31 96 LEU A O 1
ATOM 787 N N . GLU A 1 97 ? -7.349 9.504 7.156 1.00 98.12 97 GLU A N 1
ATOM 788 C CA . GLU A 1 97 ? -7.895 10.774 7.649 1.00 98.12 97 GLU A CA 1
ATOM 789 C C . GLU A 1 97 ? -9.308 10.623 8.220 1.00 98.12 97 GLU A C 1
ATOM 791 O O . GLU A 1 97 ? -9.638 11.274 9.212 1.00 98.12 97 GLU A O 1
ATOM 796 N N . ASN A 1 98 ? -10.120 9.744 7.628 1.00 98.00 98 ASN A N 1
ATOM 797 C CA . ASN A 1 98 ? -11.490 9.479 8.066 1.00 98.00 98 ASN A CA 1
ATOM 798 C C . ASN A 1 98 ? -11.594 8.432 9.189 1.00 98.00 98 ASN A C 1
ATOM 800 O O . ASN A 1 98 ? -12.640 8.326 9.838 1.00 98.00 98 ASN A O 1
ATOM 804 N N . ALA A 1 99 ? -10.535 7.656 9.426 1.00 98.00 99 ALA A N 1
ATOM 805 C CA . ALA A 1 99 ? -10.501 6.626 10.455 1.00 98.00 99 ALA A CA 1
ATOM 806 C C . ALA A 1 99 ? -10.402 7.199 11.876 1.00 98.00 99 ALA A C 1
ATOM 808 O O . ALA A 1 99 ? -9.902 8.298 12.125 1.00 98.00 99 ALA A O 1
ATOM 809 N N . LYS A 1 100 ? -10.845 6.401 12.847 1.00 97.56 100 LYS A N 1
ATOM 810 C CA . LYS A 1 100 ? -10.686 6.648 14.282 1.00 97.56 100 LYS A CA 1
ATOM 811 C C . LYS A 1 100 ? -9.742 5.612 14.880 1.00 97.56 100 LYS A C 1
ATOM 813 O O . LYS A 1 100 ? -9.688 4.467 14.448 1.00 97.56 100 LYS A O 1
ATOM 818 N N . GLU A 1 101 ? -9.077 5.973 15.973 1.00 97.00 101 GLU A N 1
ATOM 819 C CA . GLU A 1 101 ? -8.180 5.068 16.717 1.00 97.00 101 GLU A CA 1
ATOM 820 C C . GLU A 1 101 ? -8.855 3.754 17.164 1.00 97.00 101 GLU A C 1
ATOM 822 O O . GLU A 1 101 ? -8.200 2.730 17.355 1.00 97.00 101 GLU A O 1
ATOM 827 N N . ALA A 1 102 ? -10.179 3.757 17.345 1.00 97.44 102 ALA A N 1
ATOM 828 C CA . ALA A 1 102 ? -10.932 2.545 17.661 1.00 97.44 102 ALA A CA 1
ATOM 829 C C . ALA A 1 102 ? -11.034 1.579 16.467 1.00 97.44 102 ALA A C 1
ATOM 831 O O . ALA A 1 102 ? -11.008 0.367 16.679 1.00 97.44 102 ALA A O 1
ATOM 832 N N . ASP A 1 103 ? -11.094 2.095 15.236 1.00 97.88 103 ASP A N 1
ATOM 833 C CA . ASP A 1 103 ? -11.247 1.290 14.018 1.00 97.88 103 ASP A CA 1
ATOM 834 C C . ASP A 1 103 ? -10.006 0.422 13.784 1.00 97.88 103 ASP A C 1
ATOM 836 O O . ASP A 1 103 ? -10.106 -0.737 13.390 1.00 97.88 103 ASP A O 1
ATOM 840 N N . LEU A 1 104 ? -8.832 0.943 14.148 1.00 98.00 104 LEU A N 1
ATOM 841 C CA . LEU A 1 104 ? -7.550 0.242 14.094 1.00 98.00 104 LEU A CA 1
ATOM 842 C C . LEU A 1 104 ? -7.488 -1.026 14.965 1.00 98.00 104 LEU A C 1
ATOM 844 O O . LEU A 1 104 ? -6.634 -1.886 14.739 1.00 98.00 104 LEU A O 1
ATOM 848 N N . LYS A 1 105 ? -8.379 -1.156 15.958 1.00 97.81 105 LYS A N 1
ATOM 849 C CA . LYS A 1 105 ? -8.447 -2.314 16.865 1.00 97.81 105 LYS A CA 1
ATOM 850 C C . LYS A 1 105 ? -9.361 -3.425 16.358 1.00 97.81 105 LYS A C 1
ATOM 852 O O . LYS A 1 105 ? -9.323 -4.517 16.918 1.00 97.81 105 LYS A O 1
ATOM 857 N N . LEU A 1 106 ? -10.194 -3.146 15.355 1.00 98.31 106 LEU A N 1
ATOM 858 C CA . LEU A 1 106 ? -11.070 -4.148 14.756 1.00 98.31 106 LEU A CA 1
ATOM 859 C C . LEU A 1 106 ? -10.234 -5.192 14.019 1.00 98.31 106 LEU A C 1
ATOM 861 O O . LEU A 1 106 ? -9.147 -4.883 13.534 1.00 98.31 106 LEU A O 1
ATOM 865 N N . ASN A 1 107 ? -10.739 -6.419 13.926 1.00 98.38 107 ASN A N 1
ATOM 866 C CA . ASN A 1 107 ? -10.055 -7.472 13.187 1.00 98.38 107 ASN A CA 1
ATOM 867 C C . ASN A 1 107 ? -10.253 -7.301 11.680 1.00 98.38 107 ASN A C 1
ATOM 869 O O . ASN A 1 107 ? -11.316 -6.881 11.224 1.00 98.38 107 ASN A O 1
ATOM 873 N N . TRP A 1 108 ? -9.236 -7.687 10.921 1.00 98.56 108 TRP A N 1
ATOM 874 C CA . TRP A 1 108 ? -9.286 -7.822 9.475 1.00 98.56 10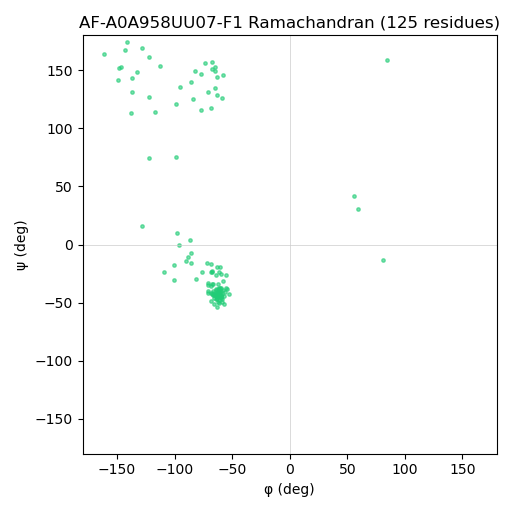8 TRP A CA 1
ATOM 875 C C . TRP A 1 108 ? -8.586 -9.114 9.060 1.00 98.56 108 TRP A C 1
ATOM 877 O O . TRP A 1 108 ? -7.596 -9.521 9.674 1.00 98.56 108 TRP A O 1
ATOM 887 N N . SER A 1 109 ? -9.117 -9.788 8.042 1.00 98.12 109 SER A N 1
ATOM 888 C CA . SER A 1 109 ? -8.624 -11.108 7.640 1.00 98.12 109 SER A CA 1
ATOM 889 C C . SER A 1 109 ? -8.392 -11.244 6.146 1.00 98.12 109 SER A C 1
ATOM 891 O O . SER A 1 109 ? -9.132 -10.699 5.335 1.00 98.12 109 SER A O 1
ATOM 893 N N . ILE A 1 110 ? -7.407 -12.058 5.785 1.00 97.25 110 ILE A N 1
ATOM 894 C CA . ILE A 1 110 ? -7.290 -12.583 4.427 1.00 97.25 110 ILE A CA 1
ATOM 895 C C . ILE A 1 110 ? -7.952 -13.956 4.403 1.00 97.25 110 ILE A C 1
ATOM 897 O O . ILE A 1 110 ? -7.759 -14.776 5.311 1.00 97.25 110 ILE A O 1
ATOM 901 N N . ARG A 1 111 ? -8.742 -14.197 3.359 1.00 97.38 111 ARG A N 1
ATOM 902 C CA . ARG A 1 111 ? -9.458 -15.446 3.118 1.00 97.38 111 ARG A CA 1
ATOM 903 C C . ARG A 1 111 ? -9.077 -16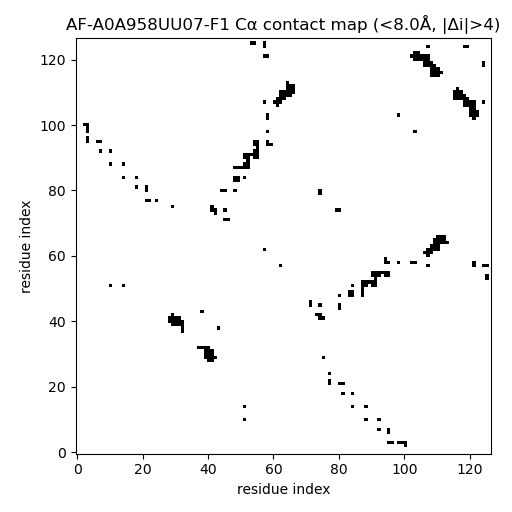.063 1.777 1.00 97.38 111 ARG A C 1
ATOM 905 O O . ARG A 1 111 ? -8.526 -15.395 0.904 1.00 97.38 111 ARG A O 1
ATOM 912 N N . MET A 1 112 ? -9.361 -17.349 1.646 1.00 96.25 112 MET A N 1
ATOM 913 C CA . MET A 1 112 ? -9.283 -18.093 0.398 1.00 96.25 112 MET A CA 1
ATOM 914 C C . MET A 1 112 ? -10.506 -19.004 0.313 1.00 96.25 112 MET A C 1
ATOM 916 O O . MET A 1 112 ? -10.632 -19.931 1.109 1.00 96.25 112 MET A O 1
ATOM 920 N N . ASN A 1 113 ? -11.404 -18.752 -0.641 1.00 95.75 113 ASN A N 1
ATOM 921 C CA . ASN A 1 113 ? -12.666 -19.494 -0.799 1.00 95.75 113 ASN A CA 1
ATOM 922 C C . ASN A 1 113 ? -13.524 -19.487 0.481 1.00 95.75 113 ASN A C 1
ATOM 924 O O . ASN A 1 113 ? -14.079 -20.506 0.892 1.00 95.75 113 ASN A O 1
ATOM 928 N N . GLY A 1 114 ? -13.599 -18.338 1.147 1.00 94.94 114 GLY A N 1
ATOM 929 C CA . GLY A 1 114 ? -14.326 -18.134 2.396 1.00 94.94 114 GLY A CA 1
ATOM 930 C C . GLY A 1 114 ? -13.577 -18.589 3.650 1.00 94.94 114 GLY A C 1
ATOM 931 O O . GLY A 1 114 ? -13.960 -18.191 4.753 1.00 94.94 114 GLY A O 1
ATOM 932 N N . GLU A 1 115 ? -12.495 -19.360 3.520 1.00 96.88 115 GLU A N 1
ATOM 933 C CA . GLU A 1 115 ? -11.702 -19.819 4.660 1.00 96.88 115 GLU A CA 1
ATOM 934 C C . GLU A 1 115 ? -10.685 -18.761 5.086 1.00 96.88 115 GLU A C 1
ATOM 936 O O . GLU A 1 115 ? -9.873 -18.295 4.291 1.00 96.88 115 GLU A O 1
ATOM 941 N N . LYS A 1 116 ? -10.711 -18.381 6.366 1.00 97.38 116 LYS A N 1
ATOM 942 C CA . LYS A 1 116 ? -9.743 -17.450 6.958 1.00 97.38 116 LYS A CA 1
ATOM 943 C C . LYS A 1 116 ? -8.364 -18.104 7.024 1.00 97.38 116 LYS A C 1
ATOM 945 O O . LYS A 1 116 ? -8.186 -19.07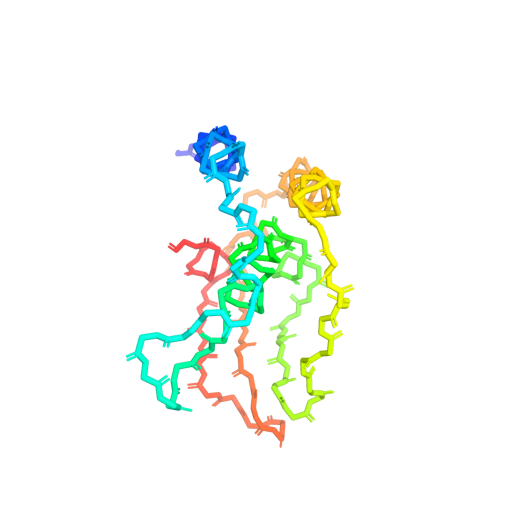0 7.759 1.00 97.38 116 LYS A O 1
ATOM 950 N N . ILE A 1 117 ? -7.393 -17.534 6.310 1.00 96.94 117 ILE A N 1
ATOM 951 C CA . ILE A 1 117 ? -6.004 -18.018 6.304 1.00 96.94 117 ILE A CA 1
ATOM 952 C C . ILE A 1 117 ? -5.095 -17.192 7.214 1.00 96.94 117 ILE A C 1
ATOM 954 O O . ILE A 1 117 ? -4.140 -17.723 7.773 1.00 96.94 117 ILE A O 1
ATOM 958 N N . MET A 1 118 ? -5.397 -15.903 7.384 1.00 96.81 118 MET A N 1
ATOM 959 C CA . MET A 1 118 ? -4.673 -15.000 8.278 1.00 96.81 118 MET A CA 1
ATOM 960 C C . MET A 1 118 ? -5.624 -13.946 8.851 1.00 96.81 118 MET A C 1
ATOM 962 O O . MET A 1 118 ? -6.621 -13.587 8.221 1.00 96.81 118 MET A O 1
ATOM 966 N N . GLU A 1 119 ? -5.319 -13.448 10.046 1.00 97.88 119 GLU A N 1
ATOM 967 C CA . GLU A 1 119 ? -6.083 -12.399 10.720 1.00 97.88 119 GLU A CA 1
ATOM 968 C C . GLU A 1 119 ? -5.173 -11.556 11.604 1.00 97.88 119 GLU A C 1
ATOM 970 O O . GLU A 1 119 ? -4.287 -12.073 12.285 1.00 97.88 119 GLU A O 1
ATOM 975 N N . TRP A 1 120 ? -5.443 -10.256 11.609 1.00 98.12 120 TRP A N 1
ATOM 976 C CA . TRP A 1 120 ? -4.772 -9.260 12.433 1.00 98.12 120 TRP A CA 1
ATOM 977 C C . TRP A 1 120 ? -5.796 -8.243 12.929 1.00 98.12 120 TRP A C 1
ATOM 979 O O . TRP A 1 120 ? -6.949 -8.244 12.496 1.00 98.12 120 TRP A O 1
ATOM 989 N N . SER A 1 121 ? -5.374 -7.324 13.795 1.00 98.44 121 SER A N 1
ATOM 990 C CA . SER A 1 121 ? -6.078 -6.046 13.889 1.00 98.44 121 SER A CA 1
ATOM 991 C C . SER A 1 121 ? -5.871 -5.244 12.598 1.00 98.44 121 SER A C 1
ATOM 993 O O . SER A 1 121 ? -4.873 -5.436 11.903 1.00 98.44 121 SER A O 1
ATOM 995 N N . LYS A 1 122 ? -6.761 -4.298 12.287 1.00 98.50 122 LYS A N 1
ATOM 996 C CA . LYS A 1 122 ? -6.602 -3.384 11.144 1.00 98.50 122 LYS A CA 1
ATOM 997 C C . LYS A 1 122 ? -5.279 -2.624 11.211 1.00 98.50 122 LYS A C 1
ATOM 999 O O . LYS A 1 122 ? -4.611 -2.492 10.195 1.00 98.50 122 LYS A O 1
ATOM 1004 N N . TYR A 1 123 ? -4.844 -2.223 12.407 1.00 98.12 123 TYR A N 1
ATOM 1005 C CA . TYR A 1 123 ? -3.493 -1.694 12.616 1.00 98.12 123 TYR A CA 1
ATOM 1006 C C . TYR A 1 123 ? -2.402 -2.674 12.171 1.00 98.12 123 TYR A C 1
ATOM 1008 O O . TYR A 1 123 ? -1.516 -2.297 11.415 1.00 98.12 123 TYR A O 1
ATOM 1016 N N . GLY A 1 124 ? -2.474 -3.929 12.628 1.00 97.62 124 GLY A N 1
ATOM 1017 C CA . GLY A 1 124 ? -1.481 -4.949 12.297 1.00 97.62 124 GLY A CA 1
ATOM 1018 C C . GLY A 1 124 ? -1.489 -5.367 10.827 1.00 97.62 124 GLY A C 1
ATOM 1019 O O . GLY A 1 124 ? -0.471 -5.836 10.350 1.00 97.62 124 GLY A O 1
ATOM 1020 N N . ALA A 1 125 ? -2.606 -5.197 10.118 1.00 97.56 125 ALA A N 1
ATOM 1021 C CA . ALA A 1 125 ? -2.694 -5.461 8.683 1.00 97.56 125 ALA A CA 1
ATOM 1022 C C . ALA A 1 125 ? -2.149 -4.306 7.822 1.00 97.56 125 ALA A C 1
ATOM 1024 O O . ALA A 1 125 ? -1.686 -4.547 6.712 1.00 97.56 125 ALA A O 1
ATOM 1025 N N . ILE A 1 126 ? -2.228 -3.060 8.306 1.00 97.19 126 ILE A N 1
ATOM 1026 C CA . ILE A 1 126 ? -1.667 -1.884 7.616 1.00 97.19 126 ILE A CA 1
ATOM 1027 C C . ILE A 1 126 ? -0.137 -1.835 7.766 1.00 97.19 126 ILE A C 1
ATOM 1029 O O . ILE A 1 126 ? 0.530 -1.210 6.944 1.00 97.19 126 ILE A O 1
ATOM 1033 N N . ARG A 1 127 ? 0.414 -2.468 8.808 1.00 92.00 127 ARG A N 1
ATOM 1034 C CA . ARG A 1 127 ? 1.826 -2.364 9.179 1.00 92.00 127 ARG A CA 1
ATOM 1035 C C . ARG A 1 127 ? 2.681 -3.539 8.737 1.00 92.00 127 ARG A C 1
ATOM 1037 O O . ARG A 1 127 ? 3.861 -3.253 8.425 1.00 92.00 127 ARG A O 1
#

Secondary structure (DSSP, 8-state):
--HHHHHHHHHHHHHHHHHHHHHTPPTT-TT--SSTTSPPHHHHHHHHHHHTTHHHHHHH-SEEEGGG--------SHHHHHHHHHHHHHHHHHHHHH--TTGGGSEEEEEETTEEEEEEEHHHHH-

Solvent-accessible surface area (backbone atoms only — not comparable to full-atom values): 7235 Å² total; per-residue (Å²): 132,68,60,63,58,51,55,52,54,50,53,51,52,51,47,59,50,49,52,56,51,50,75,63,55,66,81,97,38,52,78,43,48,100,43,94,88,48,65,30,44,42,63,48,49,52,54,60,36,51,54,42,27,41,46,33,54,51,74,76,40,60,60,49,50,60,67,79,59,86,83,77,83,87,70,89,49,61,68,49,50,51,53,48,32,54,54,20,39,50,45,14,48,53,37,54,70,73,54,52,84,69,59,36,66,38,65,28,30,40,24,50,81,84,42,77,78,47,76,36,32,33,48,64,69,72,103

Sequence (127 aa):
MDTLKNLKDELTEEYNTTQKFLNNFPKNKNDYAPHTKSMKLMDLTTHIVDIFGWPQVILNTDYLDFADGYNPEKMGSKEDLLQLLEKQYKAGMEALENAKEADLKLNWSIRMNGEKIMEWSKYGAIR